Protein AF-D0GP03-F1 (afdb_monomer_lite)

Sequence (101 aa):
MVIKPRLKGSLALVNHPMGAYEFVKRQIDYVKSQDKYTGPKKVLIIGASSGYGLASRISLAFGAGADTIGVAYEKVLKEKEQEVQVGGILSLSMKLQKKKD

Radius of gyration: 14.49 Å; chains: 1; bounding box: 30×23×43 Å

Secondary structure (DSSP, 8-state):
------EETTEE----HHHHHHHHHHHHHHHHTSPP----SEEEEETTTSHHHHHHHHIIIIIS--EEEEE---PPPPTT-----HHHHHHHHHHHHHTT-

Structure (mmCIF, N/CA/C/O backbone):
data_AF-D0GP03-F1
#
_entry.id   AF-D0GP03-F1
#
loop_
_atom_site.group_PDB
_atom_site.id
_atom_site.type_symbol
_atom_site.label_atom_id
_atom_site.label_alt_id
_atom_site.label_comp_id
_atom_site.label_asym_id
_atom_site.label_entity_id
_atom_site.label_seq_id
_atom_site.pdbx_PDB_ins_code
_atom_site.Cartn_x
_atom_site.Cartn_y
_atom_site.Cartn_z
_atom_site.occupancy
_atom_site.B_iso_or_equiv
_atom_site.auth_seq_id
_atom_site.auth_comp_id
_atom_site.auth_asym_id
_atom_site.auth_atom_id
_atom_site.pdbx_PDB_model_num
ATOM 1 N N . MET A 1 1 ? -3.688 5.077 -27.340 1.00 70.50 1 MET A N 1
ATOM 2 C CA . MET A 1 1 ? -2.320 4.516 -27.429 1.00 70.50 1 MET A CA 1
ATOM 3 C C . MET A 1 1 ? -2.366 3.058 -26.997 1.00 70.50 1 MET A C 1
ATOM 5 O O . MET A 1 1 ? -2.952 2.791 -25.958 1.00 70.50 1 MET A O 1
ATOM 9 N N . VAL A 1 2 ? -1.810 2.127 -27.778 1.00 83.56 2 VAL A N 1
ATOM 10 C CA . VAL A 1 2 ? -1.746 0.698 -27.410 1.00 83.56 2 VAL A CA 1
ATOM 11 C C . VAL A 1 2 ? -0.436 0.443 -26.663 1.00 83.56 2 VAL A C 1
ATOM 13 O O . VAL A 1 2 ? 0.634 0.679 -27.218 1.00 83.56 2 VAL A O 1
ATOM 16 N N . ILE A 1 3 ? -0.515 -0.015 -25.412 1.00 83.56 3 ILE A N 1
ATOM 17 C CA . ILE A 1 3 ? 0.652 -0.313 -24.567 1.00 83.56 3 ILE A CA 1
ATOM 18 C C . ILE A 1 3 ? 0.931 -1.816 -24.645 1.00 83.56 3 ILE A C 1
ATOM 20 O O . ILE A 1 3 ? 0.066 -2.619 -24.302 1.00 83.56 3 ILE A O 1
ATOM 24 N N . LYS A 1 4 ? 2.133 -2.201 -25.086 1.00 88.38 4 LYS A N 1
ATOM 25 C CA . LYS A 1 4 ? 2.572 -3.604 -25.145 1.00 88.38 4 LYS A CA 1
ATOM 26 C C . LYS A 1 4 ? 3.622 -3.892 -24.063 1.00 88.38 4 LYS A C 1
ATOM 28 O O . LYS A 1 4 ? 4.420 -2.999 -23.764 1.00 88.38 4 LYS A O 1
ATOM 33 N N . PRO A 1 5 ? 3.665 -5.112 -23.498 1.00 89.38 5 PRO A N 1
ATOM 34 C CA . PRO A 1 5 ? 4.720 -5.502 -22.568 1.00 89.38 5 PRO A CA 1
ATOM 35 C C . PRO A 1 5 ? 6.103 -5.378 -23.218 1.00 89.38 5 PRO A C 1
ATOM 37 O O . PRO A 1 5 ? 6.314 -5.853 -24.333 1.00 89.38 5 PRO A O 1
ATOM 40 N N . ARG A 1 6 ? 7.051 -4.747 -22.517 1.00 89.56 6 ARG A N 1
ATOM 41 C CA . ARG A 1 6 ? 8.471 -4.705 -22.897 1.00 89.56 6 ARG A CA 1
ATOM 42 C C . ARG A 1 6 ? 9.308 -5.115 -21.696 1.00 89.56 6 ARG A C 1
ATOM 44 O O . ARG A 1 6 ? 9.241 -4.460 -20.657 1.00 89.56 6 ARG A O 1
ATOM 51 N N . LEU A 1 7 ? 10.068 -6.195 -21.847 1.00 90.81 7 LEU A N 1
ATOM 52 C CA . LEU A 1 7 ? 10.863 -6.804 -20.782 1.00 90.81 7 LEU A CA 1
ATOM 53 C C . LEU A 1 7 ? 12.342 -6.833 -21.183 1.00 90.81 7 LEU A C 1
ATOM 55 O O . LEU A 1 7 ? 12.664 -7.059 -22.349 1.00 90.81 7 LEU A O 1
ATOM 59 N N . LYS A 1 8 ? 13.235 -6.639 -20.212 1.00 91.38 8 LYS A N 1
ATOM 60 C CA . LYS A 1 8 ? 14.679 -6.865 -20.342 1.00 91.38 8 LYS A CA 1
ATOM 61 C C . LYS A 1 8 ? 15.137 -7.735 -19.173 1.00 91.38 8 LYS A C 1
ATOM 63 O O . LYS A 1 8 ? 15.323 -7.240 -18.064 1.00 91.38 8 LYS A O 1
ATOM 68 N N . GLY A 1 9 ? 15.281 -9.039 -19.411 1.00 93.62 9 GLY A N 1
ATOM 69 C CA . GLY A 1 9 ? 15.480 -10.009 -18.332 1.00 93.62 9 GLY A CA 1
ATOM 70 C C . GLY A 1 9 ? 14.292 -9.989 -17.364 1.00 93.62 9 GLY A C 1
ATOM 71 O O . GLY A 1 9 ? 13.145 -10.079 -17.794 1.00 93.62 9 GLY A O 1
ATOM 72 N N . SER A 1 10 ? 14.564 -9.811 -1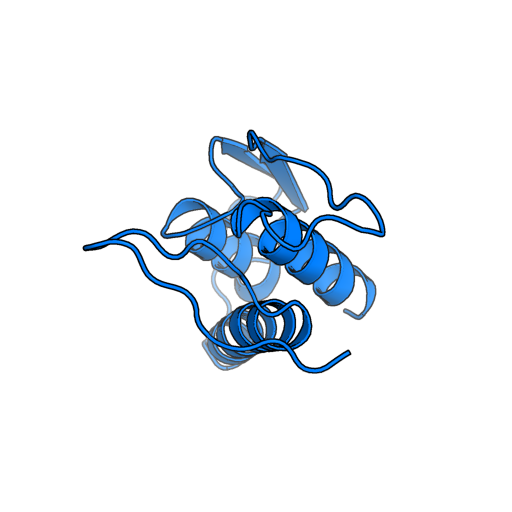6.072 1.00 90.50 10 SER A N 1
ATOM 73 C CA . SER A 1 10 ? 13.545 -9.678 -15.021 1.00 90.50 10 SER A CA 1
ATOM 74 C C . SER A 1 10 ? 12.955 -8.266 -14.884 1.00 90.50 10 SER A C 1
ATOM 76 O O . SER A 1 10 ? 12.084 -8.049 -14.043 1.00 90.50 10 SER A O 1
ATOM 78 N N . LEU A 1 11 ? 13.405 -7.294 -15.687 1.00 87.00 11 LEU A N 1
ATOM 79 C CA . LEU A 1 11 ? 12.946 -5.909 -15.609 1.00 87.00 11 LEU A CA 1
ATOM 80 C C . LEU A 1 11 ? 11.806 -5.635 -16.596 1.00 87.00 11 LEU A C 1
ATOM 82 O O . LEU A 1 11 ? 11.980 -5.758 -17.810 1.00 87.00 11 LEU A O 1
ATOM 86 N N . ALA A 1 12 ? 10.665 -5.173 -16.085 1.00 88.25 12 ALA A N 1
ATOM 87 C CA . ALA A 1 12 ? 9.610 -4.582 -16.901 1.00 88.25 12 ALA A CA 1
ATOM 88 C C . ALA A 1 12 ? 9.921 -3.107 -17.194 1.00 88.25 12 ALA A C 1
ATOM 90 O O . ALA A 1 12 ? 10.060 -2.298 -16.280 1.00 88.25 12 ALA A O 1
ATOM 91 N N . LEU A 1 13 ? 10.023 -2.760 -18.478 1.00 86.81 13 LEU A N 1
ATOM 92 C CA . LEU A 1 13 ? 10.361 -1.407 -18.938 1.00 86.81 13 LEU A CA 1
ATOM 93 C C . LEU A 1 13 ? 9.130 -0.504 -19.083 1.00 86.81 13 LEU A C 1
ATOM 95 O O . LEU A 1 13 ? 9.255 0.716 -19.133 1.00 86.81 13 LEU A O 1
ATOM 99 N N . VAL A 1 14 ? 7.939 -1.094 -19.202 1.00 86.50 14 VAL A N 1
ATOM 100 C CA . VAL A 1 14 ? 6.679 -0.373 -19.421 1.00 86.50 14 VAL A CA 1
ATOM 101 C C . VAL A 1 14 ? 5.608 -0.897 -18.480 1.00 86.50 14 VAL A C 1
ATOM 103 O O . VAL A 1 14 ? 5.500 -2.102 -18.271 1.00 86.50 14 VAL A O 1
ATOM 106 N N . ASN A 1 15 ? 4.785 0.018 -17.968 1.00 84.62 15 ASN A N 1
ATOM 107 C CA . ASN A 1 15 ? 3.674 -0.282 -17.073 1.00 84.62 15 ASN A CA 1
ATOM 108 C C . ASN A 1 15 ? 2.349 0.208 -17.666 1.00 84.62 15 ASN A C 1
ATOM 110 O O . ASN A 1 15 ? 2.287 1.282 -18.263 1.00 84.62 15 ASN A O 1
ATOM 114 N N . HIS A 1 16 ? 1.279 -0.572 -17.493 1.00 87.69 16 HIS A N 1
ATOM 115 C CA . HIS A 1 16 ? -0.048 -0.221 -18.000 1.00 87.69 16 HIS A CA 1
ATOM 116 C C . HIS A 1 16 ? -0.855 0.542 -16.934 1.00 87.69 16 HIS A C 1
ATOM 118 O O . HIS A 1 16 ? -1.223 -0.065 -15.925 1.00 87.69 16 HIS A O 1
ATOM 124 N N . PRO A 1 17 ? -1.237 1.818 -17.152 1.00 86.31 17 PRO A N 1
ATOM 125 C CA . PRO A 1 17 ? -1.913 2.620 -16.130 1.00 86.31 17 PRO A CA 1
ATOM 126 C C . PRO A 1 17 ? -3.230 2.019 -15.634 1.00 86.31 17 PRO A C 1
ATOM 128 O O . PRO A 1 17 ? -3.433 1.866 -14.434 1.00 86.31 17 PRO A O 1
ATOM 131 N N . MET A 1 18 ? -4.093 1.584 -16.559 1.00 88.81 18 MET A N 1
ATOM 132 C CA . MET A 1 18 ? -5.360 0.938 -16.188 1.00 88.81 18 MET A CA 1
ATOM 133 C C . MET A 1 18 ? -5.164 -0.402 -15.473 1.00 88.81 18 MET A C 1
ATOM 135 O O . MET A 1 18 ? -5.933 -0.726 -14.574 1.00 88.81 18 MET A O 1
ATOM 139 N N . GLY A 1 19 ? -4.125 -1.164 -15.833 1.00 91.06 19 GLY A N 1
ATOM 140 C CA . GLY A 1 19 ? -3.810 -2.426 -15.169 1.00 91.06 19 GLY A CA 1
ATOM 141 C C . GLY A 1 19 ? -3.353 -2.198 -13.732 1.00 91.06 19 GLY A C 1
ATOM 142 O O . GLY A 1 19 ? -3.799 -2.898 -12.833 1.00 91.06 19 GLY A O 1
ATOM 143 N N . ALA A 1 20 ? -2.534 -1.171 -13.496 1.00 90.06 20 ALA A N 1
ATOM 144 C CA . ALA A 1 20 ? -2.127 -0.771 -12.152 1.00 90.06 20 ALA A CA 1
ATOM 145 C C . ALA A 1 20 ? -3.317 -0.277 -11.307 1.00 90.06 20 ALA A C 1
ATOM 147 O O . ALA A 1 20 ? -3.414 -0.629 -10.131 1.00 90.06 20 ALA A O 1
ATOM 148 N N . TYR A 1 21 ? -4.248 0.478 -11.903 1.00 91.62 21 TYR A N 1
ATOM 149 C CA . TYR A 1 21 ? -5.479 0.897 -11.225 1.00 91.62 21 TYR A CA 1
ATOM 150 C C . TYR A 1 21 ? -6.320 -0.299 -10.775 1.00 91.62 21 TYR A C 1
ATOM 152 O O . TYR A 1 21 ? -6.704 -0.390 -9.608 1.00 91.62 21 TYR A O 1
ATOM 160 N N . GLU A 1 22 ? -6.556 -1.235 -11.690 1.00 95.31 22 GLU A N 1
ATOM 161 C CA . GLU A 1 22 ? -7.320 -2.450 -11.426 1.00 95.31 22 GLU A CA 1
ATOM 162 C C . GLU A 1 22 ? -6.606 -3.369 -10.418 1.00 95.31 22 GLU A C 1
ATOM 164 O O . GLU A 1 22 ? -7.241 -3.939 -9.535 1.00 95.31 22 GLU A O 1
ATOM 169 N N . PHE A 1 23 ? -5.275 -3.454 -10.473 1.00 95.31 23 PHE A N 1
ATOM 170 C CA . PHE A 1 23 ? -4.467 -4.208 -9.513 1.00 95.31 23 PHE A CA 1
ATOM 171 C C . PHE A 1 23 ? -4.614 -3.687 -8.075 1.00 95.31 23 PHE A C 1
ATOM 173 O O . PHE A 1 23 ? -4.731 -4.480 -7.140 1.00 95.31 23 PHE A O 1
ATOM 180 N N . VAL A 1 24 ? -4.635 -2.364 -7.884 1.00 96.50 24 VAL A N 1
ATOM 181 C CA . VAL A 1 24 ? -4.893 -1.760 -6.566 1.00 96.50 24 VAL A CA 1
ATOM 182 C C . VAL A 1 24 ? -6.345 -1.968 -6.151 1.00 96.50 24 VAL A C 1
ATOM 184 O O . VAL A 1 24 ? -6.599 -2.350 -5.012 1.00 96.50 24 VAL A O 1
ATOM 187 N N . LYS A 1 25 ? -7.293 -1.769 -7.075 1.00 96.81 25 LYS A N 1
ATOM 188 C CA . LYS A 1 25 ? -8.725 -1.958 -6.818 1.00 96.81 25 LYS A CA 1
ATOM 189 C C . LYS A 1 25 ? -9.016 -3.351 -6.256 1.00 96.81 25 LYS A C 1
ATOM 191 O O . LYS A 1 25 ? -9.613 -3.456 -5.197 1.00 96.81 25 LYS A O 1
ATOM 196 N N . ARG A 1 26 ? -8.510 -4.404 -6.902 1.00 98.06 26 ARG A N 1
ATOM 197 C CA . ARG A 1 26 ? -8.724 -5.796 -6.470 1.00 98.06 26 ARG A CA 1
ATOM 198 C C . ARG A 1 26 ? -8.210 -6.078 -5.060 1.00 98.06 26 ARG A C 1
ATOM 200 O O . ARG A 1 26 ? -8.848 -6.817 -4.323 1.00 98.06 26 ARG A O 1
ATOM 207 N N . GLN A 1 27 ? -7.077 -5.493 -4.672 1.00 98.06 27 GLN A N 1
ATOM 208 C CA . GLN A 1 27 ? -6.549 -5.635 -3.309 1.00 98.06 27 GLN A CA 1
ATOM 209 C C . GLN A 1 27 ? -7.417 -4.912 -2.277 1.00 98.06 27 GLN A C 1
ATOM 211 O O . GLN A 1 27 ? -7.612 -5.420 -1.177 1.00 98.06 27 GLN A O 1
ATOM 216 N N . ILE A 1 28 ? -7.948 -3.740 -2.628 1.00 97.69 28 ILE A N 1
ATOM 217 C CA . ILE A 1 28 ? -8.885 -3.005 -1.774 1.00 97.69 28 ILE A CA 1
ATOM 218 C C . ILE A 1 28 ? -10.185 -3.791 -1.624 1.00 97.69 28 ILE A C 1
ATOM 220 O O . ILE A 1 28 ? -10.644 -3.978 -0.502 1.00 97.69 28 ILE A O 1
ATOM 224 N N . ASP A 1 29 ? -10.743 -4.281 -2.732 1.00 97.88 29 ASP A N 1
ATOM 225 C CA . ASP A 1 29 ? -11.964 -5.089 -2.744 1.00 97.88 29 ASP A CA 1
ATOM 226 C C . ASP A 1 29 ? -11.782 -6.353 -1.889 1.00 97.88 29 ASP A C 1
ATOM 228 O O . ASP A 1 29 ? -12.643 -6.669 -1.072 1.00 97.88 29 ASP A O 1
ATOM 232 N N . TYR A 1 30 ? -10.623 -7.016 -1.996 1.00 98.25 30 TYR A N 1
ATOM 233 C CA . TYR A 1 30 ? -10.265 -8.151 -1.144 1.00 98.25 30 TYR A CA 1
ATOM 234 C C . TYR A 1 30 ? -10.243 -7.784 0.343 1.00 98.25 30 TYR A C 1
ATOM 236 O O . TYR A 1 30 ? -10.829 -8.495 1.149 1.00 98.25 30 TYR A O 1
ATOM 244 N N . VAL A 1 31 ? -9.591 -6.680 0.725 1.00 97.69 31 VAL A N 1
ATOM 245 C CA . VAL A 1 31 ? -9.539 -6.247 2.133 1.00 97.69 31 VAL A CA 1
ATOM 246 C C . VAL A 1 31 ? -10.928 -5.874 2.650 1.00 97.69 31 VAL A C 1
ATOM 248 O O . VAL A 1 31 ? -11.265 -6.220 3.777 1.00 97.69 31 VAL A O 1
ATOM 251 N N . LYS A 1 32 ? -11.753 -5.216 1.831 1.00 96.00 32 LYS A N 1
ATOM 252 C CA . LYS A 1 32 ? -13.138 -4.870 2.182 1.00 96.00 32 LYS A CA 1
ATOM 253 C C . LYS A 1 32 ? -14.046 -6.087 2.332 1.00 96.00 32 LYS A C 1
ATOM 255 O O . LYS A 1 32 ? -15.055 -5.981 3.022 1.00 96.00 32 LYS A O 1
ATOM 260 N N . SER A 1 33 ? -13.725 -7.202 1.673 1.00 97.62 33 SER A N 1
ATOM 261 C CA . SER A 1 33 ? -14.481 -8.448 1.806 1.00 97.62 33 SER A CA 1
ATOM 262 C C . SER A 1 33 ? -14.094 -9.264 3.041 1.00 97.62 33 SER A C 1
ATOM 264 O O . SER A 1 33 ? -14.738 -10.275 3.297 1.00 97.62 33 SER A O 1
ATOM 266 N N . GLN A 1 34 ? -13.031 -8.888 3.761 1.00 97.62 34 GLN A N 1
ATOM 267 C CA . GLN A 1 34 ? -12.658 -9.516 5.029 1.00 97.62 34 GLN A CA 1
ATOM 268 C C . GLN A 1 34 ? -13.358 -8.829 6.205 1.00 97.62 34 GLN A C 1
ATOM 270 O O . GLN A 1 34 ? -13.845 -7.700 6.090 1.00 97.62 34 GLN A O 1
ATOM 275 N N . ASP A 1 35 ? -13.338 -9.484 7.364 1.00 97.12 35 ASP A N 1
ATOM 276 C CA . ASP A 1 35 ? -13.766 -8.860 8.610 1.00 97.12 35 ASP A CA 1
ATOM 277 C C . ASP A 1 35 ? -12.908 -7.634 8.933 1.00 97.12 35 ASP A C 1
ATOM 279 O O . ASP A 1 35 ? -11.677 -7.627 8.800 1.00 97.12 35 ASP A O 1
ATOM 283 N N . LYS A 1 36 ? -13.573 -6.575 9.398 1.00 94.06 36 LYS A N 1
ATOM 284 C CA . LYS A 1 36 ? -12.877 -5.398 9.913 1.00 94.06 36 LYS A CA 1
ATOM 285 C C . LYS A 1 36 ? -12.102 -5.773 11.166 1.00 94.06 36 LYS A C 1
ATOM 287 O O . LYS A 1 36 ? -12.559 -6.561 11.990 1.00 94.06 36 LYS A O 1
ATOM 292 N N . TYR A 1 37 ? -10.960 -5.127 11.344 1.00 96.31 37 TYR A N 1
ATOM 293 C CA . TYR A 1 37 ? -10.113 -5.335 12.507 1.00 96.31 37 TYR A CA 1
ATOM 294 C C . TYR A 1 37 ? -9.750 -4.002 13.153 1.00 96.31 37 TYR A C 1
ATOM 296 O O . TYR A 1 37 ? -9.659 -2.962 12.497 1.00 96.31 37 TYR A O 1
ATOM 304 N N . THR A 1 38 ? -9.531 -4.031 14.463 1.00 97.06 38 THR A N 1
ATOM 305 C CA . THR A 1 38 ? -9.065 -2.855 15.196 1.00 97.06 38 THR A CA 1
ATOM 306 C C . THR A 1 38 ? -7.597 -2.608 14.870 1.00 97.06 38 THR A C 1
ATOM 308 O O . THR A 1 38 ? -6.753 -3.482 15.059 1.00 97.06 38 THR A O 1
ATOM 311 N N . GLY A 1 39 ? -7.286 -1.402 14.400 1.00 95.50 39 GLY A N 1
ATOM 312 C CA . GLY A 1 39 ? -5.928 -0.992 14.065 1.00 95.50 39 GLY A CA 1
ATOM 313 C C . GLY A 1 39 ? -5.611 0.441 14.500 1.00 95.50 39 GLY A C 1
ATOM 314 O O . GLY A 1 39 ? -6.438 1.115 15.122 1.00 95.50 39 GLY A O 1
ATOM 315 N N . PRO A 1 40 ? -4.397 0.924 14.199 1.00 97.25 40 PRO A N 1
ATOM 316 C CA . PRO A 1 40 ? -3.990 2.292 14.507 1.00 97.25 40 PRO A CA 1
ATOM 317 C C . PRO A 1 40 ? -4.836 3.317 13.739 1.00 97.25 40 PRO A C 1
ATOM 319 O O . PRO A 1 40 ? -5.184 3.100 12.585 1.00 97.25 40 PRO A O 1
ATOM 322 N N . LYS A 1 41 ? -5.110 4.477 14.350 1.00 96.88 41 LYS A N 1
ATOM 323 C CA . LYS A 1 41 ? -5.893 5.552 13.706 1.00 96.88 41 LYS A CA 1
ATOM 324 C C . LYS A 1 41 ? -5.102 6.350 12.667 1.00 96.88 41 LYS A C 1
ATOM 326 O O . LYS A 1 41 ? -5.685 6.833 11.707 1.00 96.88 41 LYS A O 1
ATOM 331 N N . LYS A 1 42 ? -3.792 6.521 12.871 1.00 98.06 42 LYS A N 1
ATOM 332 C CA . LYS A 1 42 ? -2.900 7.317 12.012 1.00 98.06 42 LYS A CA 1
ATOM 333 C C . LYS A 1 42 ? -1.612 6.549 11.768 1.00 98.06 42 LYS A C 1
ATOM 335 O O . LYS A 1 42 ? -0.999 6.084 12.727 1.00 98.06 42 LYS A O 1
ATOM 340 N N . VAL A 1 43 ? -1.202 6.421 10.508 1.00 98.00 43 VAL A N 1
ATOM 341 C CA . VAL A 1 43 ? -0.046 5.604 10.120 1.00 98.00 43 VAL A CA 1
ATOM 342 C C . VAL A 1 43 ? 0.814 6.318 9.084 1.00 98.00 43 VAL A C 1
ATOM 344 O O . VAL A 1 43 ? 0.313 6.813 8.074 1.00 98.00 43 VAL A O 1
ATOM 347 N N . LEU A 1 44 ? 2.126 6.313 9.313 1.00 98.19 44 LEU A N 1
ATOM 348 C CA . LEU A 1 44 ? 3.143 6.652 8.323 1.00 98.19 44 LEU A CA 1
ATOM 349 C C . LEU A 1 44 ? 3.727 5.361 7.739 1.00 98.19 44 LEU A C 1
ATOM 351 O O . LEU A 1 44 ? 4.184 4.498 8.482 1.00 98.19 44 LEU A O 1
ATOM 355 N N . ILE A 1 45 ? 3.740 5.244 6.413 1.00 97.94 45 ILE A N 1
ATOM 356 C CA . ILE A 1 45 ? 4.331 4.115 5.695 1.00 97.94 45 ILE A CA 1
ATOM 357 C C . ILE A 1 45 ? 5.486 4.636 4.838 1.00 97.94 45 ILE A C 1
ATOM 359 O O . ILE A 1 45 ? 5.276 5.453 3.940 1.00 97.94 45 ILE A O 1
ATOM 363 N N . ILE A 1 46 ? 6.697 4.138 5.086 1.00 97.62 46 ILE A N 1
ATOM 364 C CA . ILE A 1 46 ? 7.889 4.414 4.274 1.00 97.62 46 ILE A CA 1
ATOM 365 C C . ILE A 1 46 ? 8.065 3.251 3.291 1.00 97.62 46 ILE A C 1
ATOM 367 O O . ILE A 1 46 ? 8.153 2.101 3.708 1.00 97.62 46 ILE A O 1
ATOM 371 N N . GLY A 1 47 ? 8.062 3.541 1.987 1.00 95.94 47 GLY A N 1
ATOM 372 C CA . GLY A 1 47 ? 7.994 2.527 0.926 1.00 95.94 47 GLY A CA 1
ATOM 373 C C . GLY A 1 47 ? 6.560 2.170 0.511 1.00 95.94 47 GLY A C 1
ATOM 374 O O . GLY A 1 47 ? 6.260 1.021 0.220 1.00 95.94 47 GLY A O 1
ATOM 375 N N . ALA A 1 48 ? 5.645 3.141 0.496 1.00 97.00 48 ALA A N 1
ATOM 376 C CA . ALA A 1 48 ? 4.199 2.900 0.405 1.00 97.00 48 ALA A CA 1
ATOM 377 C C . ALA A 1 48 ? 3.631 2.656 -1.013 1.00 97.00 48 ALA A C 1
ATOM 379 O O . ALA A 1 48 ? 2.409 2.645 -1.187 1.00 97.00 48 ALA A O 1
ATOM 380 N N . SER A 1 49 ? 4.479 2.562 -2.039 1.00 94.31 49 SER A N 1
ATOM 381 C CA . SER A 1 49 ? 4.068 2.593 -3.451 1.00 94.31 49 SER A CA 1
ATOM 382 C C . SER A 1 49 ? 3.965 1.224 -4.121 1.00 94.31 49 SER A C 1
ATOM 384 O O . SER A 1 49 ? 3.305 1.111 -5.150 1.00 94.31 49 SER A O 1
ATOM 386 N N . SER A 1 50 ? 4.583 0.178 -3.570 1.00 94.56 50 SER A N 1
ATOM 387 C CA . SER A 1 50 ? 4.559 -1.166 -4.158 1.00 94.56 50 SER A CA 1
ATOM 388 C C . SER A 1 50 ? 4.742 -2.264 -3.105 1.00 94.56 50 SER A C 1
ATOM 390 O O . SER A 1 50 ? 5.015 -1.980 -1.935 1.00 94.56 50 SER A O 1
ATOM 392 N N . GLY A 1 51 ? 4.550 -3.521 -3.519 1.00 95.81 51 GLY A N 1
ATOM 393 C CA . GLY A 1 51 ? 4.789 -4.706 -2.691 1.00 95.81 51 GLY A CA 1
ATOM 394 C C . GLY A 1 51 ? 4.087 -4.656 -1.332 1.00 95.81 51 GLY A C 1
ATOM 395 O O . GLY A 1 51 ? 2.945 -4.204 -1.220 1.00 95.81 51 GLY A O 1
ATOM 396 N N . TYR A 1 52 ? 4.793 -5.092 -0.287 1.00 97.62 52 TYR A N 1
ATOM 397 C CA . TYR A 1 52 ? 4.252 -5.115 1.072 1.00 97.62 52 TYR A CA 1
ATOM 398 C C . TYR A 1 52 ? 3.962 -3.729 1.644 1.00 97.62 52 TYR A C 1
ATOM 400 O O . TYR A 1 52 ? 3.020 -3.592 2.413 1.00 97.62 52 TYR A O 1
ATOM 408 N N . GLY A 1 53 ? 4.700 -2.684 1.261 1.00 97.69 53 GLY A N 1
ATOM 409 C CA . GLY A 1 53 ? 4.400 -1.333 1.739 1.00 97.69 53 GLY A CA 1
ATOM 410 C C . GLY A 1 53 ? 3.053 -0.822 1.219 1.00 97.69 53 GLY A C 1
ATOM 411 O O . GLY A 1 53 ? 2.275 -0.239 1.977 1.00 97.69 53 GLY A O 1
ATOM 412 N N . LEU A 1 54 ? 2.728 -1.113 -0.045 1.00 97.75 54 LEU A N 1
ATOM 413 C CA . LEU A 1 54 ? 1.395 -0.863 -0.598 1.00 97.75 54 LEU A CA 1
ATOM 414 C C . LEU A 1 54 ? 0.329 -1.736 0.081 1.00 97.75 54 LEU A C 1
ATOM 416 O O . LEU A 1 54 ? -0.709 -1.209 0.476 1.00 97.75 54 LEU A O 1
ATOM 420 N N . ALA A 1 55 ? 0.590 -3.035 0.255 1.00 98.00 55 ALA A N 1
ATOM 421 C CA . ALA A 1 55 ? -0.353 -3.961 0.887 1.00 98.00 55 ALA A CA 1
ATOM 422 C C . ALA A 1 55 ? -0.686 -3.550 2.332 1.00 98.00 55 ALA A C 1
ATOM 424 O O . ALA A 1 55 ? -1.859 -3.464 2.695 1.00 98.00 55 ALA A O 1
ATOM 425 N N . SER A 1 56 ? 0.324 -3.195 3.132 1.00 97.94 56 SER A N 1
ATOM 426 C CA . SER A 1 56 ? 0.154 -2.662 4.488 1.00 97.94 56 SER A CA 1
ATOM 427 C C . SER A 1 56 ? -0.692 -1.396 4.485 1.00 97.94 56 SER A C 1
ATOM 429 O O . SER A 1 56 ? -1.609 -1.256 5.293 1.00 97.94 56 SER A O 1
ATOM 431 N N . ARG A 1 57 ? -0.434 -0.480 3.543 1.00 97.88 57 ARG A N 1
ATOM 432 C CA . ARG A 1 57 ? -1.218 0.749 3.416 1.00 97.88 57 ARG A CA 1
ATOM 433 C C . ARG A 1 57 ? -2.681 0.465 3.066 1.00 97.88 57 ARG A C 1
ATOM 435 O O . ARG A 1 57 ? -3.555 1.101 3.644 1.00 97.88 57 ARG A O 1
ATOM 442 N N . ILE A 1 58 ? -2.949 -0.460 2.141 1.00 98.00 58 ILE A N 1
ATOM 443 C CA . ILE A 1 58 ? -4.309 -0.873 1.757 1.00 98.00 58 ILE A CA 1
ATOM 444 C C . ILE A 1 58 ? -5.032 -1.499 2.952 1.00 98.00 58 ILE A C 1
ATOM 446 O O . ILE A 1 58 ? -6.122 -1.050 3.304 1.00 98.00 58 ILE A O 1
ATOM 450 N N . SER A 1 59 ? -4.401 -2.474 3.608 1.00 98.06 59 SER A N 1
ATOM 451 C CA . SER A 1 59 ? -4.960 -3.171 4.768 1.00 98.06 59 SER A CA 1
ATOM 452 C C . SER A 1 59 ? -5.359 -2.186 5.872 1.00 98.06 59 SER A C 1
ATOM 454 O O . SER A 1 59 ? -6.510 -2.143 6.302 1.00 98.06 59 SER A O 1
ATOM 456 N N . LEU A 1 60 ? -4.453 -1.275 6.237 1.00 97.94 60 LEU A N 1
ATOM 457 C CA . LEU A 1 60 ? -4.708 -0.284 7.282 1.00 97.94 60 LEU A CA 1
ATOM 458 C C . LEU A 1 60 ? -5.759 0.757 6.872 1.00 97.94 60 LEU A C 1
ATOM 460 O O . LEU A 1 60 ? -6.609 1.114 7.683 1.00 97.94 60 LEU A O 1
ATOM 464 N N . ALA A 1 61 ? -5.742 1.233 5.624 1.00 97.12 61 ALA A N 1
ATOM 465 C CA . ALA A 1 61 ? -6.653 2.286 5.173 1.00 97.12 61 ALA A CA 1
ATOM 466 C C . ALA A 1 61 ? -8.099 1.812 4.956 1.00 97.12 61 ALA A C 1
ATOM 468 O O . ALA A 1 61 ? -9.020 2.620 5.120 1.00 97.12 61 ALA A O 1
ATOM 469 N N . PHE A 1 62 ? -8.298 0.554 4.548 1.00 96.88 62 PHE A N 1
ATOM 470 C CA . PHE A 1 62 ? -9.616 0.017 4.179 1.00 96.88 62 PHE A CA 1
ATOM 471 C C . PHE A 1 62 ? -10.120 -1.089 5.113 1.00 96.88 62 PHE A C 1
ATOM 473 O O . PHE A 1 62 ? -11.330 -1.240 5.242 1.00 96.88 62 PHE A O 1
ATOM 480 N N . GLY A 1 63 ? -9.231 -1.814 5.796 1.00 96.81 63 GLY A N 1
ATOM 481 C CA . GLY A 1 63 ? 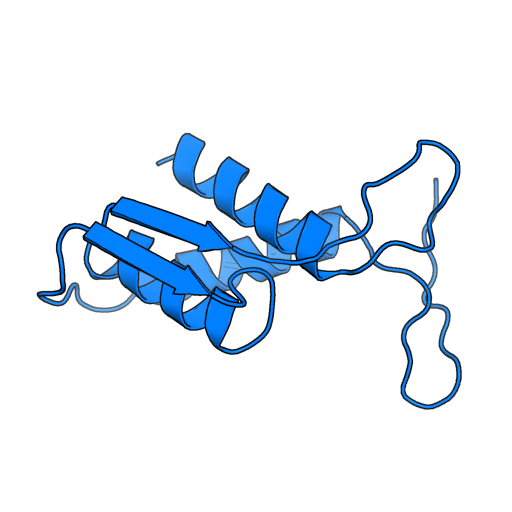-9.595 -2.817 6.802 1.00 96.81 63 GLY A CA 1
ATOM 482 C C . GLY A 1 63 ? -9.735 -2.218 8.203 1.00 96.81 63 GLY A C 1
ATOM 483 O O . GLY A 1 63 ? -10.760 -2.410 8.853 1.00 96.81 63 GLY A O 1
ATOM 48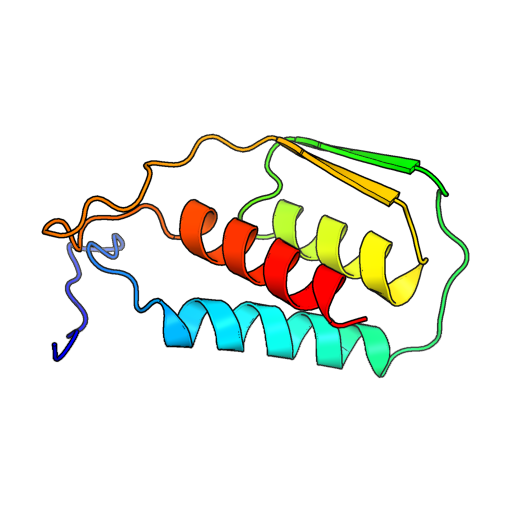4 N N . ALA A 1 64 ? -8.743 -1.431 8.639 1.00 97.06 64 ALA A N 1
ATOM 485 C CA . ALA A 1 64 ? -8.761 -0.761 9.950 1.00 97.06 64 ALA A CA 1
ATOM 486 C C . ALA A 1 64 ? -9.335 0.667 9.937 1.00 97.06 64 ALA A C 1
ATOM 488 O O . ALA A 1 64 ? -9.579 1.242 10.996 1.00 97.06 64 ALA A O 1
ATOM 489 N N . GLY A 1 65 ? -9.527 1.266 8.757 1.00 95.69 65 GLY A N 1
ATOM 490 C CA . GLY A 1 65 ? -10.017 2.643 8.629 1.00 95.69 65 GLY A CA 1
ATOM 491 C C . GLY A 1 65 ? -9.012 3.719 9.062 1.00 95.69 65 GLY A C 1
ATOM 492 O O . GLY A 1 65 ? -9.419 4.799 9.477 1.00 95.69 65 GLY A O 1
ATOM 493 N N . ALA A 1 66 ? -7.711 3.437 8.978 1.00 97.25 66 ALA A N 1
ATOM 494 C CA . ALA A 1 66 ? -6.651 4.357 9.377 1.00 97.25 66 ALA A CA 1
ATOM 495 C C . ALA A 1 66 ? -6.442 5.511 8.379 1.00 97.25 66 ALA A C 1
ATOM 497 O O . ALA A 1 66 ? -6.470 5.319 7.157 1.00 97.25 66 ALA A O 1
ATOM 498 N N . ASP A 1 67 ? -6.085 6.686 8.896 1.00 97.25 67 ASP A N 1
ATOM 499 C CA . ASP A 1 67 ? -5.488 7.763 8.109 1.00 97.25 67 ASP A CA 1
ATOM 500 C C . ASP A 1 67 ? -4.046 7.388 7.751 1.00 97.25 67 ASP A C 1
ATOM 502 O O . ASP A 1 67 ? -3.230 7.104 8.633 1.00 97.25 67 ASP A O 1
ATOM 506 N N . THR A 1 68 ? -3.702 7.395 6.458 1.00 97.31 68 THR A N 1
ATOM 507 C CA . THR A 1 68 ? -2.371 6.959 5.998 1.00 97.31 68 THR A CA 1
ATOM 508 C C . THR A 1 68 ? -1.601 8.050 5.262 1.00 97.31 68 THR A C 1
ATOM 510 O O . THR A 1 68 ? -2.053 8.594 4.251 1.00 97.31 68 THR A O 1
ATOM 513 N N . ILE A 1 69 ? -0.370 8.295 5.710 1.00 97.06 69 ILE A N 1
ATOM 514 C CA . ILE A 1 69 ? 0.646 9.055 4.980 1.00 97.06 69 ILE A CA 1
ATOM 515 C C . ILE A 1 69 ? 1.631 8.050 4.385 1.00 97.06 69 ILE A C 1
ATOM 517 O O . ILE A 1 69 ? 2.159 7.195 5.088 1.00 97.06 69 ILE A O 1
ATOM 521 N N . GLY A 1 70 ? 1.863 8.132 3.076 1.00 95.94 70 GLY A N 1
ATOM 522 C CA . GLY A 1 70 ? 2.785 7.245 2.369 1.00 95.94 70 GLY A CA 1
ATOM 523 C C . GLY A 1 70 ? 3.958 8.018 1.779 1.00 95.94 70 GLY A C 1
ATOM 524 O O . GLY A 1 70 ? 3.737 8.979 1.044 1.00 95.94 70 GLY A O 1
ATOM 525 N 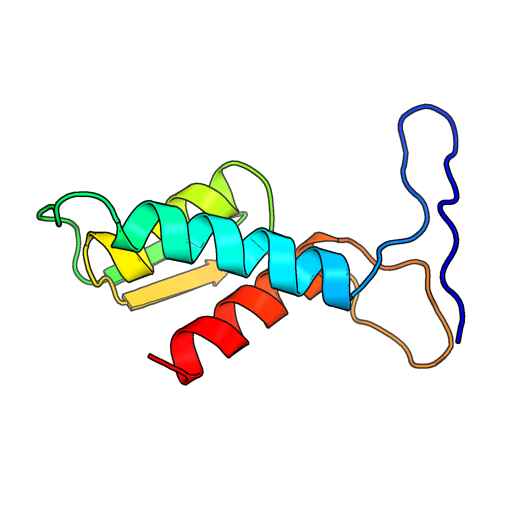N . VAL A 1 71 ? 5.177 7.563 2.059 1.00 96.38 71 VAL A N 1
ATOM 526 C CA . VAL A 1 71 ? 6.424 8.057 1.466 1.00 96.38 71 VAL A CA 1
ATOM 527 C C . VAL A 1 71 ? 6.933 7.021 0.472 1.00 96.38 71 VAL A C 1
ATOM 529 O O . VAL A 1 71 ? 6.969 5.827 0.771 1.00 96.38 71 VAL A O 1
ATOM 532 N N . ALA A 1 72 ? 7.303 7.467 -0.722 1.00 93.81 72 ALA A N 1
ATOM 533 C CA . ALA A 1 72 ? 7.878 6.635 -1.769 1.00 93.81 72 ALA A CA 1
ATOM 534 C C . ALA A 1 72 ? 8.695 7.500 -2.731 1.00 93.81 72 ALA A C 1
ATOM 536 O O . ALA A 1 72 ? 8.442 8.700 -2.854 1.00 93.81 72 ALA A O 1
ATOM 537 N N . TYR A 1 73 ? 9.650 6.879 -3.415 1.00 92.75 73 TYR A N 1
ATOM 538 C CA . TYR A 1 73 ? 10.479 7.529 -4.419 1.00 92.75 73 TYR A CA 1
ATOM 539 C C . TYR A 1 73 ? 10.091 7.007 -5.798 1.00 92.75 73 TYR A C 1
ATOM 541 O O . TYR A 1 73 ? 10.344 5.849 -6.110 1.00 92.75 73 TYR A O 1
ATOM 549 N N . GLU A 1 74 ? 9.422 7.849 -6.587 1.00 89.06 74 GLU A N 1
ATOM 550 C CA . GLU A 1 74 ? 8.821 7.452 -7.860 1.00 89.06 74 GLU A CA 1
ATOM 551 C C . GLU A 1 74 ? 9.105 8.479 -8.956 1.00 89.06 74 GLU A C 1
ATOM 553 O O . GLU A 1 74 ? 9.042 9.690 -8.726 1.00 89.06 74 GLU A O 1
ATOM 558 N N . LYS A 1 75 ? 9.347 8.002 -10.180 1.00 81.12 75 LYS A N 1
ATOM 559 C CA . LYS A 1 75 ? 9.428 8.856 -11.372 1.00 81.12 75 LYS A CA 1
ATOM 560 C C . LYS A 1 75 ? 8.019 9.222 -11.859 1.00 81.12 75 LYS A C 1
ATOM 562 O O . LYS A 1 75 ? 7.188 8.347 -12.098 1.00 81.12 75 LYS A O 1
ATOM 567 N N . VAL A 1 76 ? 7.753 10.519 -12.02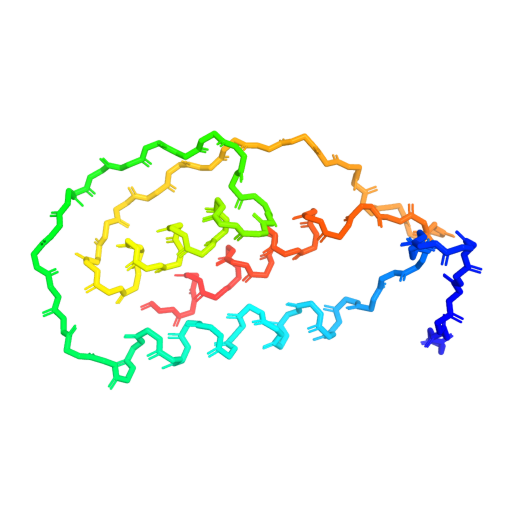2 1.00 68.19 76 VAL A N 1
ATOM 568 C CA . VAL A 1 76 ? 6.453 11.038 -12.484 1.00 68.19 76 VAL A CA 1
ATOM 569 C C . VAL A 1 76 ? 6.249 10.750 -13.975 1.00 68.19 76 VAL A C 1
ATOM 571 O O . VAL A 1 76 ? 7.186 10.833 -14.769 1.00 68.19 76 VAL A O 1
ATOM 574 N N . LEU A 1 77 ? 5.004 10.442 -14.348 1.00 64.56 77 LEU A N 1
ATOM 575 C CA . LEU A 1 77 ? 4.548 10.326 -15.734 1.00 64.56 77 LEU A CA 1
ATOM 576 C C . LEU A 1 77 ? 4.801 11.642 -16.491 1.00 64.56 77 LEU A C 1
ATOM 578 O O . LEU A 1 77 ? 4.229 12.671 -16.138 1.00 64.56 77 LEU A O 1
ATOM 582 N N . LYS A 1 78 ? 5.611 11.608 -17.552 1.00 64.44 78 LYS A N 1
ATOM 583 C CA . LYS A 1 78 ? 5.648 12.673 -18.568 1.00 64.44 78 LYS A CA 1
ATOM 584 C C . LYS A 1 78 ? 4.832 12.212 -19.773 1.00 64.44 78 LYS A C 1
ATOM 586 O O . LYS A 1 78 ? 4.918 11.048 -20.145 1.00 64.44 78 LYS A O 1
ATOM 591 N N . GLU A 1 79 ? 4.073 13.112 -20.400 1.00 56.75 79 GLU A N 1
ATOM 592 C CA . GLU A 1 79 ? 3.069 12.802 -21.443 1.00 56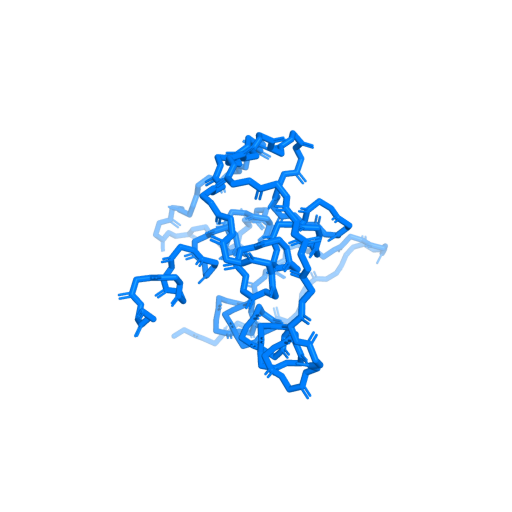.75 79 GLU A CA 1
ATOM 593 C C . GLU A 1 79 ? 3.569 11.937 -22.618 1.00 56.75 79 GLU A C 1
ATOM 595 O O . GLU A 1 79 ? 2.767 11.290 -23.288 1.00 56.75 79 GLU A O 1
ATOM 600 N N . LYS A 1 80 ? 4.885 11.890 -22.866 1.00 54.72 80 LYS A N 1
ATOM 601 C CA . LYS A 1 80 ? 5.510 11.119 -23.954 1.00 54.72 80 LYS A CA 1
ATOM 602 C C . LYS A 1 80 ? 6.380 9.942 -23.492 1.00 54.72 80 LYS A C 1
ATOM 604 O O . LYS A 1 80 ? 6.871 9.199 -24.337 1.00 54.72 80 LYS A O 1
ATOM 609 N N . GLU A 1 81 ? 6.561 9.732 -22.187 1.00 57.72 81 GLU A N 1
ATOM 610 C CA . GLU A 1 81 ? 7.400 8.655 -21.644 1.00 57.72 81 GLU A CA 1
ATOM 611 C C . GLU A 1 81 ? 6.536 7.559 -21.006 1.00 57.72 81 GLU A C 1
ATOM 613 O O . GLU A 1 81 ? 5.889 7.758 -19.981 1.00 57.72 81 GLU A O 1
ATOM 618 N N . GLN A 1 82 ? 6.553 6.370 -21.613 1.00 57.12 82 GLN A N 1
ATOM 619 C CA . GLN A 1 82 ? 5.939 5.153 -21.058 1.00 57.12 82 GLN A CA 1
ATOM 620 C C . GLN A 1 82 ? 6.875 4.403 -20.090 1.00 57.12 82 GLN A C 1
ATOM 622 O O . GLN A 1 82 ? 6.465 3.424 -19.464 1.00 57.12 82 GLN A O 1
ATOM 627 N N . GLU A 1 83 ? 8.130 4.848 -19.978 1.00 61.12 83 GLU A N 1
ATOM 628 C CA . GLU A 1 83 ? 9.118 4.340 -19.023 1.00 61.12 83 GLU A CA 1
ATOM 629 C C . GLU A 1 83 ? 8.923 5.022 -17.672 1.00 61.12 83 GLU A C 1
ATOM 631 O O . GLU A 1 83 ? 9.488 6.075 -17.364 1.00 61.12 83 GLU A O 1
ATOM 636 N N . VAL A 1 84 ? 8.044 4.421 -16.881 1.00 64.19 84 VAL A N 1
ATOM 637 C CA . VAL A 1 84 ? 7.573 4.972 -15.613 1.00 64.19 84 VAL A CA 1
ATOM 638 C C . VAL A 1 84 ? 7.750 3.901 -14.558 1.00 64.19 84 VAL A C 1
ATOM 640 O O . VAL A 1 84 ? 7.459 2.728 -14.808 1.00 64.19 84 VAL A O 1
ATOM 643 N N . GLN A 1 85 ? 8.191 4.295 -13.367 1.00 73.44 85 GLN A N 1
ATOM 644 C CA . GLN A 1 85 ? 8.198 3.388 -12.228 1.00 73.44 85 GLN A CA 1
ATOM 645 C C . GLN A 1 85 ? 6.756 3.047 -11.836 1.00 73.44 85 GLN A C 1
ATOM 647 O O . GLN A 1 85 ? 5.890 3.916 -11.715 1.00 73.44 85 GLN A O 1
ATOM 652 N N . VAL A 1 86 ? 6.485 1.751 -11.677 1.00 82.94 86 VAL A N 1
ATOM 653 C CA . VAL A 1 86 ? 5.134 1.234 -11.423 1.00 82.94 86 VAL A CA 1
ATOM 654 C C . VAL A 1 86 ? 4.526 1.823 -10.148 1.00 82.94 86 VAL A C 1
ATOM 656 O O . VAL A 1 86 ? 3.323 2.089 -10.100 1.00 82.94 86 VAL A O 1
ATOM 659 N N . GLY A 1 87 ? 5.352 2.085 -9.132 1.00 81.69 87 GLY A N 1
ATOM 660 C CA . GLY A 1 87 ? 4.891 2.541 -7.829 1.00 81.69 87 GLY A CA 1
ATOM 661 C C . GLY A 1 87 ? 4.233 3.921 -7.870 1.00 81.69 87 GLY A C 1
ATOM 662 O O . GLY A 1 87 ? 3.273 4.161 -7.136 1.00 81.69 87 GLY A O 1
ATOM 663 N N . GLY A 1 88 ? 4.644 4.806 -8.781 1.00 82.75 88 GLY A N 1
ATOM 664 C CA . GLY A 1 88 ? 3.995 6.101 -8.991 1.00 82.75 88 GLY A CA 1
ATOM 665 C C . GLY A 1 88 ? 2.529 5.945 -9.402 1.00 82.75 88 GLY A C 1
ATOM 666 O O . GLY A 1 88 ? 1.640 6.591 -8.840 1.00 82.75 88 GLY A O 1
ATOM 667 N N . ILE A 1 89 ? 2.259 5.020 -10.326 1.00 83.94 89 ILE A N 1
ATOM 668 C CA . ILE A 1 89 ? 0.909 4.729 -10.824 1.00 83.94 89 ILE A CA 1
ATOM 669 C C . ILE A 1 89 ? 0.077 4.014 -9.751 1.00 83.94 89 ILE A C 1
ATOM 671 O O . ILE A 1 89 ? -1.099 4.334 -9.560 1.00 83.94 89 ILE A O 1
ATOM 675 N N . LEU A 1 90 ? 0.680 3.081 -9.010 1.00 86.19 90 LEU A N 1
ATOM 676 C CA . LEU A 1 90 ? 0.027 2.380 -7.901 1.00 86.19 90 LEU A CA 1
ATOM 677 C C . LEU A 1 90 ? -0.356 3.343 -6.767 1.00 86.19 90 LEU A C 1
ATOM 679 O O . LEU A 1 90 ? -1.485 3.315 -6.278 1.00 86.19 90 LEU A O 1
ATOM 683 N N . SER A 1 91 ? 0.540 4.262 -6.401 1.00 86.62 91 SER A N 1
ATOM 684 C CA . SER A 1 91 ? 0.291 5.292 -5.385 1.00 86.62 91 SER A CA 1
ATOM 685 C C . SER A 1 91 ? -0.813 6.265 -5.813 1.00 86.62 91 SER A C 1
ATOM 687 O O . SER A 1 91 ? -1.665 6.637 -5.001 1.00 86.62 91 SER A O 1
ATOM 689 N N . LEU A 1 92 ? -0.861 6.644 -7.097 1.00 86.94 92 LEU A N 1
ATOM 690 C CA . LEU A 1 92 ? -1.960 7.444 -7.642 1.00 86.94 92 LEU A CA 1
ATOM 691 C C . LEU A 1 92 ? -3.287 6.678 -7.599 1.00 86.94 92 LEU A C 1
ATOM 693 O O . LEU A 1 92 ? -4.298 7.226 -7.164 1.00 86.94 92 LEU A O 1
ATOM 697 N N . SER A 1 93 ? -3.273 5.405 -7.987 1.00 87.06 93 SER A N 1
ATOM 698 C CA . SER A 1 93 ? -4.452 4.536 -7.957 1.00 87.06 93 SER A CA 1
ATOM 699 C C . SER A 1 93 ? -5.013 4.401 -6.541 1.00 87.06 93 SER A C 1
ATOM 701 O O . SER A 1 93 ? -6.209 4.581 -6.340 1.00 87.06 93 SER A O 1
ATOM 703 N N . MET A 1 94 ? -4.147 4.208 -5.542 1.00 91.06 94 MET A N 1
ATOM 704 C CA . MET A 1 94 ? -4.514 4.189 -4.122 1.00 91.06 94 MET A CA 1
ATOM 705 C C . MET A 1 94 ? -5.213 5.486 -3.685 1.00 91.06 94 MET A C 1
ATOM 707 O O . MET A 1 94 ? -6.269 5.446 -3.053 1.00 91.06 94 MET A O 1
ATOM 711 N N . LYS A 1 95 ? -4.661 6.651 -4.059 1.00 88.88 95 LYS A N 1
ATOM 712 C CA . LYS A 1 95 ? -5.273 7.959 -3.758 1.00 88.88 95 LYS A CA 1
ATOM 713 C C . LYS A 1 95 ? -6.641 8.121 -4.424 1.00 88.88 95 LYS A C 1
ATOM 715 O O . LYS A 1 95 ? -7.557 8.644 -3.798 1.00 88.88 95 LYS A O 1
ATOM 720 N N . LEU A 1 96 ? -6.777 7.694 -5.680 1.00 88.38 96 LEU A N 1
ATOM 721 C CA . LEU A 1 96 ? -8.037 7.773 -6.421 1.00 88.38 96 LEU A CA 1
ATOM 722 C C . LEU A 1 96 ? -9.116 6.869 -5.818 1.00 88.38 96 LEU A C 1
ATOM 724 O O . LEU A 1 96 ? -10.270 7.275 -5.777 1.00 88.38 96 LEU A O 1
ATOM 728 N N . GLN A 1 97 ? -8.751 5.680 -5.336 1.00 89.88 97 GLN A N 1
ATOM 729 C CA . GLN A 1 97 ? -9.691 4.773 -4.673 1.00 89.88 97 GLN A CA 1
ATOM 730 C C . GLN A 1 97 ? -10.153 5.328 -3.325 1.00 89.88 97 GLN A C 1
ATOM 732 O O . GLN A 1 97 ? -11.347 5.378 -3.070 1.00 89.88 97 GLN A O 1
ATOM 737 N N . LYS A 1 98 ? -9.235 5.857 -2.504 1.00 86.75 98 LYS A N 1
ATOM 738 C CA . LYS A 1 98 ? -9.597 6.445 -1.204 1.00 86.75 98 LYS A CA 1
ATOM 739 C C . LYS A 1 98 ? -10.474 7.698 -1.320 1.00 86.75 98 LYS A C 1
ATOM 741 O O . LYS A 1 98 ? -11.199 7.989 -0.389 1.00 86.75 98 LYS A O 1
ATOM 746 N N . LYS A 1 99 ? -10.411 8.437 -2.435 1.00 85.25 99 LYS A N 1
ATOM 747 C CA . LYS A 1 99 ? -11.320 9.569 -2.708 1.00 85.25 99 LYS A CA 1
ATOM 748 C C . LYS A 1 99 ? -12.744 9.145 -3.086 1.00 85.25 99 LYS A C 1
ATOM 750 O O . LYS A 1 99 ? -13.620 10.001 -3.101 1.00 85.25 99 LYS A O 1
ATOM 755 N N . LYS A 1 100 ? -12.937 7.892 -3.511 1.00 78.69 100 LYS A N 1
ATOM 756 C CA . LYS A 1 100 ? -14.245 7.354 -3.914 1.00 78.69 100 LYS A CA 1
ATOM 757 C C . LYS A 1 100 ? -15.003 6.700 -2.756 1.00 78.69 100 LYS A C 1
ATOM 759 O O . LYS A 1 100 ? -16.207 6.519 -2.892 1.00 78.69 100 LYS A O 1
ATOM 764 N N . ASP A 1 101 ? -14.292 6.328 -1.695 1.00 72.19 101 ASP A N 1
ATOM 765 C CA . ASP A 1 101 ? -14.854 5.859 -0.422 1.00 72.19 101 ASP A CA 1
ATOM 766 C C . ASP A 1 101 ? -15.180 7.029 0.505 1.00 72.19 101 ASP A C 1
ATOM 768 O O . ASP A 1 101 ? -16.174 6.907 1.252 1.00 72.19 101 ASP A O 1
#

Foldseek 3Di:
DDDDFDDDVPDTQFDDLVVLLVVLVVLLVVLLPDAADADDQEDEQEQCQDDVNVSVVSNCCRRNVHHYDYHDDWDDDDPPDRRTDSSNSNVVSVVVVSVVD

Organism: NCBI:txid596323

InterPro domains:
  IPR010758 Trans-2-enoyl-CoA reductase [PTHR37480] (1-81)
  IPR050048 Trans-2-enoyl-CoA reductase-like, NAD(P)H binding domain [PF12242] (2-76)

pLDDT: mean 89.39, std 10.85, range [54.72, 98.25]